Protein AF-A0A953Y2Q9-F1 (afdb_monomer)

Solvent-accessible surface area (backbone atoms only — not comparable to full-atom values): 9812 Å² total; per-residue (Å²): 135,84,81,76,79,87,70,70,91,72,54,97,61,77,69,71,62,72,76,77,57,84,75,50,72,68,55,50,51,50,52,50,50,48,55,50,33,50,52,34,36,30,75,75,63,70,47,52,65,64,61,53,48,48,23,53,51,53,38,70,67,39,77,90,59,50,74,68,52,33,49,25,51,24,50,55,41,44,53,41,51,52,38,38,74,72,71,39,79,58,31,55,52,42,64,74,66,10,34,51,49,40,24,54,57,34,42,67,29,44,99,58,62,64,68,55,19,48,53,49,29,48,48,33,35,48,46,65,69,79,34,51,86,71,32,69,59,44,36,38,62,83,80,74,75,62,101,76,63,77,85,40,49,27,34,52,56,92,44,31,38,29,72,45,82,79,73,73,81,127

Structure (mmCIF, N/CA/C/O backbone):
data_AF-A0A953Y2Q9-F1
#
_entry.id   AF-A0A953Y2Q9-F1
#
loop_
_atom_site.group_PDB
_atom_site.id
_atom_site.type_symbol
_atom_site.label_atom_id
_atom_site.label_alt_id
_atom_site.label_comp_id
_atom_site.label_asym_id
_atom_site.label_entity_id
_atom_site.label_seq_id
_atom_site.pdbx_PDB_ins_code
_atom_site.Cartn_x
_atom_site.Cartn_y
_atom_site.Cartn_z
_atom_site.occupancy
_atom_site.B_iso_or_equiv
_atom_site.auth_seq_id
_atom_site.auth_comp_id
_atom_site.auth_asym_id
_atom_site.auth_atom_id
_atom_site.pdbx_PDB_model_num
ATOM 1 N N . MET A 1 1 ? 18.535 12.011 -37.857 1.00 39.09 1 MET A N 1
ATOM 2 C CA . MET A 1 1 ? 18.695 10.796 -37.028 1.00 39.09 1 MET A CA 1
ATOM 3 C C . MET A 1 1 ? 17.871 10.982 -35.761 1.00 39.09 1 MET A C 1
ATOM 5 O O . MET A 1 1 ? 18.330 11.637 -34.834 1.00 39.09 1 MET A O 1
ATOM 9 N N . SER A 1 2 ? 16.621 10.510 -35.765 1.00 39.72 2 SER A N 1
ATOM 10 C CA . SER A 1 2 ? 15.724 10.602 -34.607 1.00 39.72 2 SER A CA 1
ATOM 11 C C . SER A 1 2 ? 16.176 9.626 -33.529 1.00 39.72 2 SER A C 1
ATOM 13 O O . SER A 1 2 ? 16.195 8.417 -33.763 1.00 39.72 2 SER A O 1
ATOM 15 N N . ARG A 1 3 ? 16.544 10.143 -32.353 1.00 43.53 3 ARG A N 1
ATOM 16 C CA . ARG A 1 3 ? 16.746 9.323 -31.155 1.00 43.53 3 ARG A CA 1
ATOM 17 C C . ARG A 1 3 ? 15.375 8.774 -30.758 1.00 43.53 3 ARG A C 1
ATOM 19 O O . ARG A 1 3 ? 14.518 9.536 -30.324 1.00 43.53 3 ARG A O 1
ATOM 26 N N . ARG A 1 4 ? 15.139 7.478 -30.978 1.00 42.59 4 ARG A N 1
ATOM 27 C CA . ARG A 1 4 ? 13.984 6.794 -30.384 1.00 42.59 4 ARG A CA 1
ATOM 28 C C . ARG A 1 4 ? 14.190 6.828 -28.871 1.00 42.59 4 ARG A C 1
ATOM 30 O O . ARG A 1 4 ? 15.226 6.370 -28.398 1.00 42.59 4 ARG A O 1
ATOM 37 N N . SER A 1 5 ? 13.252 7.441 -28.154 1.00 45.34 5 SER A N 1
ATOM 38 C CA . SER A 1 5 ? 13.228 7.434 -26.693 1.00 45.34 5 SER A CA 1
ATOM 39 C C . SER A 1 5 ? 13.155 5.981 -26.219 1.00 45.34 5 SER A C 1
ATOM 41 O O . SER A 1 5 ? 12.244 5.259 -26.612 1.00 45.34 5 SER A O 1
ATOM 43 N N . THR A 1 6 ? 14.138 5.542 -25.437 1.00 50.50 6 THR A N 1
ATOM 44 C CA . THR A 1 6 ? 14.203 4.214 -24.802 1.00 50.50 6 THR A CA 1
ATOM 45 C C . THR A 1 6 ? 13.525 4.197 -23.432 1.00 50.50 6 THR A C 1
ATOM 47 O O . THR A 1 6 ? 13.751 3.280 -22.649 1.00 50.50 6 THR A O 1
ATOM 50 N N . GLU A 1 7 ? 12.737 5.221 -23.096 1.00 48.44 7 GLU A N 1
ATOM 51 C CA . GLU A 1 7 ? 12.058 5.260 -21.804 1.00 48.44 7 GLU A CA 1
ATOM 52 C C . GLU A 1 7 ? 10.813 4.356 -21.808 1.00 48.44 7 GLU A C 1
ATOM 54 O O . GLU A 1 7 ? 10.033 4.392 -22.765 1.00 48.44 7 GLU A O 1
ATOM 59 N N . PRO A 1 8 ? 10.609 3.553 -20.751 1.00 47.16 8 PRO A N 1
ATOM 60 C CA . PRO A 1 8 ? 9.423 2.725 -20.622 1.00 47.16 8 PRO A CA 1
ATOM 61 C C . PRO A 1 8 ? 8.137 3.564 -20.582 1.00 47.16 8 PRO A C 1
ATOM 63 O O . PRO A 1 8 ? 8.050 4.565 -19.870 1.00 47.16 8 PRO A O 1
ATOM 66 N N . ALA A 1 9 ? 7.114 3.117 -21.317 1.00 50.16 9 ALA A N 1
ATOM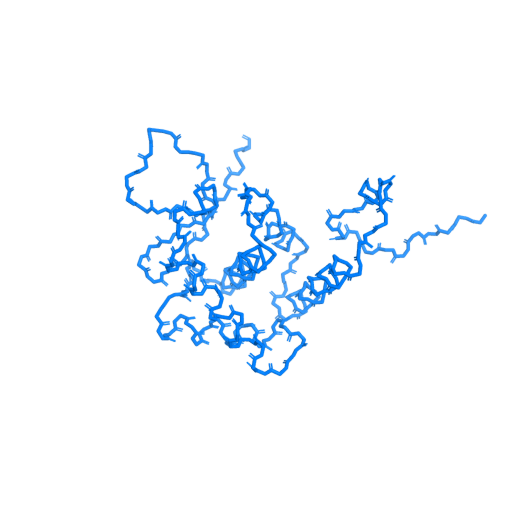 67 C CA . ALA A 1 9 ? 5.818 3.792 -21.466 1.00 50.16 9 ALA A CA 1
ATOM 68 C C . ALA A 1 9 ? 4.994 3.898 -20.164 1.00 50.16 9 ALA A C 1
ATOM 70 O O . ALA A 1 9 ? 3.975 4.579 -20.140 1.00 50.16 9 ALA A O 1
ATOM 71 N N . TRP A 1 10 ? 5.437 3.242 -19.091 1.00 54.88 10 TRP A N 1
ATOM 72 C CA . TRP A 1 10 ? 4.746 3.142 -17.805 1.00 54.88 10 TRP A CA 1
ATOM 73 C C . TRP A 1 10 ? 5.203 4.163 -16.757 1.00 54.88 10 TRP A C 1
ATOM 75 O O . TRP A 1 10 ? 4.771 4.105 -15.608 1.00 54.88 10 TRP A O 1
ATOM 85 N N . ARG A 1 11 ? 6.063 5.124 -17.119 1.00 51.78 11 ARG A N 1
ATOM 86 C CA . ARG A 1 11 ? 6.439 6.190 -16.183 1.00 51.78 11 ARG A CA 1
ATOM 87 C C . ARG A 1 11 ? 5.212 7.031 -15.807 1.00 51.78 11 ARG A C 1
ATOM 89 O O . ARG A 1 11 ? 4.569 7.556 -16.718 1.00 51.78 11 ARG A O 1
ATOM 96 N N . PRO A 1 12 ? 4.941 7.285 -14.510 1.00 50.91 12 PRO A N 1
ATOM 97 C CA . PRO A 1 12 ? 3.727 7.988 -14.082 1.00 50.91 12 PRO A CA 1
ATOM 98 C C . PRO A 1 12 ? 3.681 9.467 -14.514 1.00 50.91 12 PRO A C 1
ATOM 100 O O . PRO A 1 12 ? 2.692 10.153 -14.280 1.00 50.91 12 PRO A O 1
ATOM 103 N N . TRP A 1 13 ? 4.744 9.977 -15.150 1.00 56.41 13 TRP A N 1
ATOM 104 C CA . TRP A 1 13 ? 4.889 11.372 -15.568 1.00 56.41 13 TRP A CA 1
ATOM 105 C C . TRP A 1 13 ? 5.725 11.502 -16.851 1.00 56.41 13 TRP A C 1
ATOM 107 O O . TRP A 1 13 ? 6.770 12.162 -16.879 1.00 56.41 13 TRP A O 1
ATOM 117 N N . GLY A 1 14 ? 5.286 10.863 -17.938 1.00 46.03 14 GLY A N 1
ATOM 118 C CA . GLY A 1 14 ? 5.868 11.071 -19.266 1.00 46.03 14 GLY A CA 1
ATOM 119 C C . GLY A 1 14 ? 5.822 12.552 -19.679 1.00 46.03 14 GLY A C 1
ATOM 120 O O . GLY A 1 14 ? 4.765 13.097 -19.974 1.00 46.03 14 GLY A O 1
ATOM 121 N N . ALA A 1 15 ? 6.985 13.206 -19.693 1.00 43.84 15 ALA A N 1
ATOM 122 C CA . ALA A 1 15 ? 7.280 14.550 -20.210 1.00 43.84 15 ALA A CA 1
ATOM 123 C C . ALA A 1 15 ? 6.722 15.793 -19.472 1.00 43.84 15 ALA A C 1
ATOM 125 O O . ALA A 1 15 ? 7.460 16.770 -19.357 1.00 43.84 15 ALA A O 1
ATOM 126 N N . ALA A 1 16 ? 5.491 15.802 -18.948 1.00 42.62 16 ALA A N 1
ATOM 127 C CA . ALA A 1 16 ? 4.852 17.060 -18.515 1.00 42.62 16 ALA A CA 1
ATOM 128 C C . ALA A 1 16 ? 5.421 17.681 -17.216 1.00 42.62 16 ALA A C 1
ATOM 130 O O . ALA A 1 16 ? 5.509 18.903 -17.113 1.00 42.62 16 ALA A O 1
ATOM 131 N N . ARG A 1 17 ? 5.863 16.874 -16.235 1.00 45.34 17 ARG A N 1
ATOM 132 C CA . ARG A 1 17 ? 6.406 17.394 -14.955 1.00 45.34 17 ARG A CA 1
ATOM 133 C C . ARG A 1 17 ? 7.843 17.896 -15.056 1.00 45.34 17 ARG A C 1
ATOM 135 O O . ARG A 1 17 ? 8.214 18.839 -14.367 1.00 45.34 17 ARG A O 1
ATOM 142 N N . ARG A 1 18 ? 8.652 17.290 -15.934 1.00 48.62 18 ARG A N 1
ATOM 143 C CA . ARG A 1 18 ? 10.075 17.651 -16.097 1.00 48.62 18 ARG A CA 1
ATOM 144 C C . ARG A 1 18 ? 10.272 19.053 -16.681 1.00 48.62 18 ARG A C 1
ATOM 146 O O . ARG A 1 18 ? 11.390 19.552 -16.672 1.00 48.62 18 ARG A O 1
ATOM 153 N N . ALA A 1 19 ? 9.213 19.677 -17.197 1.00 47.28 19 ALA A N 1
ATOM 154 C CA . ALA A 1 19 ? 9.279 20.991 -17.822 1.00 47.28 19 ALA A CA 1
ATOM 155 C C . ALA A 1 19 ? 9.261 22.168 -16.827 1.00 47.28 19 ALA A C 1
ATOM 157 O O . ALA A 1 19 ? 9.459 23.296 -17.268 1.00 47.28 19 ALA A O 1
ATOM 158 N N . VAL A 1 20 ? 9.024 21.940 -15.525 1.00 52.72 20 VAL A N 1
ATOM 159 C CA . VAL A 1 20 ? 8.750 23.047 -14.585 1.00 52.72 20 VAL A CA 1
ATOM 160 C C . VAL A 1 20 ? 9.841 23.252 -13.529 1.00 52.72 20 VAL A C 1
ATOM 162 O O . VAL A 1 20 ? 10.122 24.398 -13.216 1.00 52.72 20 VAL A O 1
ATOM 165 N N . GLU A 1 21 ? 10.528 22.213 -13.044 1.00 53.25 21 GLU A N 1
ATOM 166 C CA . GLU A 1 21 ? 11.647 22.352 -12.093 1.00 53.25 21 GLU A CA 1
ATOM 167 C C . GLU A 1 21 ? 12.456 21.046 -12.014 1.00 53.25 21 GLU A C 1
ATOM 169 O O . GLU A 1 21 ? 11.905 19.956 -12.189 1.00 53.25 21 GLU A O 1
ATOM 174 N N . ALA A 1 22 ? 13.768 21.134 -11.769 1.00 61.59 22 ALA A N 1
ATOM 175 C CA . ALA A 1 22 ? 14.587 19.944 -11.546 1.00 61.59 22 ALA A CA 1
ATOM 176 C C . ALA A 1 22 ? 14.187 19.297 -10.204 1.00 61.59 22 ALA A C 1
ATOM 178 O O . ALA A 1 22 ? 14.172 20.002 -9.192 1.00 61.59 22 ALA A O 1
ATOM 179 N N . PRO A 1 23 ? 13.868 17.988 -10.166 1.00 65.44 23 PRO A N 1
ATOM 180 C CA . PRO A 1 23 ? 13.487 17.326 -8.925 1.00 65.44 23 PRO A CA 1
ATOM 181 C C . PRO A 1 23 ? 14.627 17.412 -7.910 1.00 65.44 23 PRO A C 1
ATOM 183 O O . PRO A 1 23 ? 15.806 17.278 -8.250 1.00 65.44 23 PRO A O 1
ATOM 186 N N . SER A 1 24 ? 14.275 17.630 -6.645 1.00 77.00 24 SER A N 1
ATOM 187 C CA . SER A 1 24 ? 15.248 17.565 -5.556 1.00 77.00 24 SER A CA 1
ATOM 188 C C . SER A 1 24 ? 15.838 16.148 -5.441 1.00 77.00 24 SER A C 1
ATOM 190 O O . SER A 1 24 ? 15.173 15.175 -5.808 1.00 77.00 24 SER A O 1
ATOM 192 N N . PRO A 1 25 ? 17.051 15.979 -4.881 1.00 78.00 25 PRO A N 1
ATOM 193 C CA . PRO A 1 25 ? 17.647 14.654 -4.691 1.00 78.00 25 PRO A CA 1
ATOM 194 C C . PRO A 1 25 ? 16.758 13.680 -3.905 1.00 78.00 25 PRO A C 1
ATOM 196 O O . PRO A 1 25 ? 16.739 12.490 -4.203 1.00 78.00 25 PRO A O 1
ATOM 199 N N . ALA A 1 26 ? 15.990 14.185 -2.933 1.00 74.31 26 ALA A N 1
ATOM 200 C CA . ALA A 1 26 ? 15.051 13.383 -2.153 1.00 74.31 26 ALA A CA 1
ATOM 201 C C . ALA A 1 26 ? 13.880 12.873 -3.008 1.00 74.31 26 ALA A C 1
ATOM 203 O O . ALA A 1 26 ? 13.547 11.695 -2.945 1.00 74.31 26 ALA A O 1
ATOM 204 N N . GLN A 1 27 ? 13.312 13.735 -3.857 1.00 71.12 27 GLN A N 1
ATOM 205 C CA . GLN A 1 27 ? 12.245 13.351 -4.788 1.00 71.12 27 GLN A CA 1
ATOM 206 C C . GLN A 1 27 ? 12.739 12.343 -5.826 1.00 71.12 27 GLN A C 1
ATOM 208 O O . GLN A 1 27 ? 12.046 11.376 -6.109 1.00 71.12 27 GLN A O 1
ATOM 213 N N . ALA A 1 28 ? 13.950 12.530 -6.355 1.00 76.88 28 ALA A N 1
ATOM 214 C CA . ALA A 1 28 ? 14.541 11.583 -7.296 1.00 76.88 28 ALA A CA 1
ATOM 215 C C . ALA A 1 28 ? 14.790 10.205 -6.652 1.00 76.88 28 ALA A C 1
ATOM 217 O O . ALA A 1 28 ? 14.559 9.179 -7.286 1.00 76.88 28 ALA A O 1
ATOM 218 N N . ALA A 1 29 ? 15.239 10.170 -5.392 1.00 78.56 29 ALA A N 1
ATOM 219 C CA . ALA A 1 29 ? 15.419 8.922 -4.651 1.00 78.56 29 ALA A CA 1
ATOM 220 C C . ALA A 1 29 ? 14.083 8.213 -4.377 1.00 78.56 29 ALA A C 1
ATOM 222 O O . ALA A 1 29 ? 14.003 6.992 -4.465 1.00 78.56 29 ALA A O 1
ATOM 223 N N . GLU A 1 30 ? 13.036 8.975 -4.073 1.00 76.19 30 GLU A N 1
ATOM 224 C CA . GLU A 1 30 ? 11.690 8.457 -3.843 1.00 76.19 30 GLU A CA 1
ATOM 225 C C . GLU A 1 30 ? 11.050 7.930 -5.139 1.00 76.19 30 GLU A C 1
ATOM 227 O O . GLU A 1 30 ? 10.519 6.822 -5.155 1.00 76.19 30 GLU A O 1
ATOM 232 N N . GLU A 1 31 ? 11.197 8.641 -6.260 1.00 75.62 31 GLU A N 1
ATOM 233 C CA . GLU A 1 31 ? 10.802 8.142 -7.585 1.00 75.62 31 GLU A CA 1
ATOM 234 C C . GLU A 1 31 ? 11.544 6.848 -7.951 1.00 75.62 31 GLU A C 1
ATOM 236 O O . GLU A 1 31 ? 10.915 5.895 -8.405 1.00 75.62 31 GLU A O 1
ATOM 241 N N . ALA A 1 32 ? 12.856 6.775 -7.700 1.00 80.31 32 ALA A N 1
ATOM 242 C CA . ALA A 1 32 ? 13.645 5.567 -7.940 1.00 80.31 32 ALA A CA 1
ATOM 243 C C . ALA A 1 32 ? 13.220 4.395 -7.040 1.00 80.31 32 ALA A C 1
ATOM 245 O O . ALA A 1 32 ? 13.181 3.252 -7.497 1.00 80.31 32 ALA A O 1
ATOM 246 N N . PHE A 1 33 ? 12.876 4.670 -5.776 1.00 82.31 33 PHE A N 1
ATOM 247 C CA . PHE A 1 33 ? 12.307 3.675 -4.868 1.00 82.31 33 PHE A CA 1
ATOM 248 C C . PHE A 1 33 ? 11.013 3.105 -5.444 1.00 82.31 33 PHE A C 1
ATOM 250 O O . PHE A 1 33 ? 10.888 1.887 -5.559 1.00 82.31 33 PHE A O 1
ATOM 257 N N . PHE A 1 34 ? 10.082 3.970 -5.858 1.00 77.56 34 PHE A N 1
ATOM 258 C CA . PHE A 1 34 ? 8.840 3.515 -6.465 1.00 77.56 34 PHE A CA 1
ATOM 259 C C . PHE A 1 34 ? 9.124 2.705 -7.732 1.00 77.56 34 PHE A C 1
ATOM 261 O O . PHE A 1 34 ? 8.706 1.557 -7.782 1.00 77.56 34 PHE A O 1
ATOM 268 N N . GLU A 1 35 ? 9.911 3.208 -8.691 1.00 78.62 35 GLU A N 1
ATOM 269 C CA . GLU A 1 35 ? 10.260 2.466 -9.918 1.00 78.62 35 GLU A CA 1
ATOM 270 C C . GLU A 1 35 ? 10.809 1.051 -9.632 1.00 78.62 35 GLU A C 1
ATOM 272 O O . GLU A 1 35 ? 10.424 0.099 -10.315 1.00 78.62 35 GLU A O 1
ATOM 277 N N . ALA A 1 36 ? 11.651 0.883 -8.608 1.00 83.31 36 ALA A N 1
ATOM 278 C CA . ALA A 1 36 ? 12.188 -0.426 -8.232 1.00 83.31 36 ALA A CA 1
ATOM 279 C C . ALA A 1 36 ? 11.113 -1.378 -7.682 1.00 83.31 36 ALA A C 1
ATOM 281 O O . ALA A 1 36 ? 11.072 -2.549 -8.063 1.00 83.31 36 ALA A O 1
ATOM 282 N N . VAL A 1 37 ? 10.217 -0.873 -6.829 1.00 83.81 37 VAL A N 1
ATOM 283 C CA . VAL A 1 37 ? 9.082 -1.648 -6.301 1.00 83.81 37 VAL A CA 1
ATOM 284 C C . VAL A 1 37 ? 8.132 -2.066 -7.425 1.00 83.81 37 VAL A C 1
ATOM 286 O O . VAL A 1 37 ? 7.619 -3.183 -7.420 1.00 83.81 37 VAL A O 1
ATOM 289 N N . LEU A 1 38 ? 7.933 -1.199 -8.421 1.00 77.69 38 LEU A N 1
ATOM 290 C CA . LEU A 1 38 ? 7.092 -1.487 -9.585 1.00 77.69 38 LEU A CA 1
ATOM 291 C C . LEU A 1 38 ? 7.659 -2.609 -10.449 1.00 77.69 38 LEU A C 1
ATOM 293 O O . LEU A 1 38 ? 6.919 -3.508 -10.845 1.00 77.69 38 LEU A O 1
ATOM 297 N N . ALA A 1 39 ? 8.966 -2.580 -10.708 1.00 81.94 39 ALA A N 1
ATOM 298 C CA . ALA A 1 39 ? 9.634 -3.648 -11.439 1.00 81.94 39 ALA A CA 1
ATOM 299 C C . ALA A 1 39 ? 9.495 -4.992 -10.705 1.00 81.94 39 ALA A C 1
ATOM 301 O O . ALA A 1 39 ? 9.092 -5.982 -11.312 1.00 81.94 39 ALA A O 1
ATOM 302 N N . ALA A 1 40 ? 9.730 -5.009 -9.387 1.00 86.44 40 ALA A N 1
ATOM 303 C CA . ALA A 1 40 ? 9.584 -6.215 -8.575 1.00 86.44 40 ALA A CA 1
ATOM 304 C C . ALA A 1 40 ? 8.142 -6.749 -8.570 1.00 86.44 40 ALA A C 1
ATOM 306 O O . ALA A 1 40 ? 7.935 -7.955 -8.696 1.00 86.44 40 ALA A O 1
ATOM 307 N N . ALA A 1 41 ? 7.143 -5.866 -8.470 1.00 85.75 41 ALA A N 1
ATOM 308 C CA . ALA A 1 41 ? 5.733 -6.245 -8.507 1.00 85.75 41 ALA A CA 1
ATOM 309 C C . ALA A 1 41 ? 5.339 -6.911 -9.834 1.00 85.75 41 ALA A C 1
ATOM 311 O O . ALA A 1 41 ? 4.687 -7.957 -9.823 1.00 85.75 41 ALA A O 1
ATOM 312 N N . GLY A 1 42 ? 5.769 -6.340 -10.964 1.00 83.25 42 GLY A N 1
ATOM 313 C CA . GLY A 1 42 ? 5.516 -6.913 -12.286 1.00 83.25 42 GLY A CA 1
ATOM 314 C C . GLY A 1 42 ? 6.214 -8.257 -12.492 1.00 83.25 42 GLY A C 1
ATOM 315 O O . GLY A 1 42 ? 5.604 -9.198 -12.985 1.00 83.25 42 GLY A O 1
ATOM 316 N N . GLU A 1 43 ? 7.470 -8.388 -12.060 1.00 86.38 43 GLU A N 1
ATOM 317 C CA . GLU A 1 43 ? 8.235 -9.633 -12.214 1.00 86.38 43 GLU A CA 1
ATOM 318 C C . GLU A 1 43 ? 7.731 -10.777 -11.320 1.00 86.38 43 GLU A C 1
ATOM 320 O O . GLU A 1 43 ? 7.730 -11.933 -11.742 1.00 86.38 43 GLU A O 1
ATOM 325 N N . ARG A 1 44 ? 7.334 -10.477 -10.076 1.00 88.19 44 ARG A N 1
ATOM 326 C CA . ARG A 1 44 ? 6.957 -11.487 -9.069 1.00 88.19 44 ARG A CA 1
ATOM 327 C C . ARG A 1 44 ? 5.497 -11.910 -9.170 1.00 88.19 44 ARG A C 1
ATOM 329 O O . ARG A 1 44 ? 5.189 -13.077 -8.942 1.00 88.19 44 ARG A O 1
ATOM 336 N N . TYR A 1 45 ? 4.614 -10.959 -9.465 1.00 88.50 45 TYR A N 1
ATOM 337 C CA . TYR A 1 45 ? 3.167 -11.127 -9.319 1.00 88.50 45 TYR A CA 1
ATOM 338 C C . TYR A 1 45 ? 2.386 -10.871 -10.609 1.00 88.50 45 TYR A C 1
ATOM 340 O O . TYR A 1 45 ? 1.159 -10.854 -10.565 1.00 88.50 45 TYR A O 1
ATOM 348 N N . ASP A 1 46 ? 3.076 -10.667 -11.737 1.00 87.62 46 ASP A N 1
ATOM 349 C CA . ASP A 1 46 ? 2.469 -10.357 -13.041 1.00 87.62 46 ASP A CA 1
ATOM 350 C C . ASP A 1 46 ? 1.541 -9.127 -12.988 1.00 87.62 46 ASP A C 1
ATOM 352 O O . ASP A 1 46 ? 0.556 -9.011 -13.717 1.00 87.62 46 ASP A O 1
ATOM 356 N N . LEU A 1 47 ? 1.842 -8.183 -12.085 1.00 85.12 47 LEU A N 1
ATOM 357 C CA . LEU A 1 47 ? 1.101 -6.931 -12.007 1.00 85.12 47 LEU A CA 1
ATOM 358 C C . LEU A 1 47 ? 1.495 -6.024 -13.171 1.00 85.12 47 LEU A C 1
ATOM 360 O O . LEU A 1 47 ? 2.631 -5.554 -13.270 1.00 85.12 47 LEU A O 1
ATOM 364 N N . GLY A 1 48 ? 0.522 -5.746 -14.036 1.00 79.06 48 GLY A N 1
ATOM 365 C CA . GLY A 1 48 ? 0.699 -4.825 -15.146 1.00 79.06 48 GLY A CA 1
ATOM 366 C C . GLY A 1 48 ? 0.858 -3.360 -14.698 1.00 79.06 48 GLY A C 1
ATOM 367 O O . GLY A 1 48 ? 0.497 -2.987 -13.573 1.00 79.06 48 GLY A O 1
ATOM 368 N N . PRO A 1 49 ? 1.379 -2.491 -15.584 1.00 75.38 49 PRO A N 1
ATOM 369 C CA . PRO A 1 49 ? 1.580 -1.064 -15.318 1.00 75.38 49 PRO A CA 1
ATOM 370 C C . PRO A 1 49 ? 0.351 -0.299 -14.810 1.00 75.38 49 PRO A C 1
ATOM 372 O O . PRO A 1 49 ? 0.487 0.726 -14.146 1.00 75.38 49 PRO A O 1
ATOM 375 N N . GLU A 1 50 ? -0.852 -0.762 -15.129 1.00 80.31 50 GLU A N 1
ATOM 376 C CA . GLU A 1 50 ? -2.117 -0.162 -14.715 1.00 80.31 50 GLU A CA 1
ATOM 377 C C . GLU A 1 50 ? -2.389 -0.299 -13.211 1.00 80.31 50 GLU A C 1
ATOM 379 O O . GLU A 1 50 ? -2.828 0.664 -12.585 1.00 80.31 50 GLU A O 1
ATOM 384 N N . HIS A 1 51 ? -2.062 -1.444 -12.606 1.00 82.88 51 HIS A N 1
ATOM 385 C CA . HIS A 1 51 ? -2.212 -1.688 -11.164 1.00 82.88 51 HIS A CA 1
ATOM 386 C C . HIS A 1 51 ? -1.298 -0.762 -10.360 1.00 82.88 51 HIS A C 1
ATOM 388 O O . HIS A 1 51 ? -1.662 -0.126 -9.373 1.00 82.88 51 HIS A O 1
ATOM 394 N N . VAL A 1 52 ? -0.091 -0.642 -10.876 1.00 76.44 52 VAL A N 1
ATOM 395 C CA . VAL A 1 52 ? 0.966 0.238 -10.419 1.00 76.44 52 VAL A CA 1
ATOM 396 C C . VAL A 1 52 ? 0.562 1.714 -10.506 1.00 76.44 52 VAL A C 1
ATOM 398 O O . VAL A 1 52 ? 0.682 2.456 -9.527 1.00 76.44 52 VAL A O 1
ATOM 401 N N . ALA A 1 53 ? 0.052 2.137 -11.665 1.00 76.75 53 ALA A N 1
ATOM 402 C CA . ALA A 1 53 ? -0.429 3.496 -11.873 1.00 76.75 53 ALA A CA 1
ATOM 403 C C . ALA A 1 53 ? -1.607 3.810 -10.947 1.00 76.75 53 ALA A C 1
ATOM 405 O O . ALA A 1 53 ? -1.648 4.895 -10.374 1.00 76.75 53 ALA A O 1
ATOM 406 N N . LEU A 1 54 ? -2.514 2.852 -10.736 1.00 83.56 54 LEU A N 1
ATOM 407 C CA . LEU A 1 54 ? -3.618 2.983 -9.793 1.00 83.56 54 LEU A CA 1
ATOM 408 C C . LEU A 1 54 ? -3.108 3.217 -8.365 1.00 83.56 54 LEU A C 1
ATOM 410 O O . LEU A 1 54 ? -3.503 4.205 -7.746 1.00 83.56 54 LEU A O 1
ATOM 414 N N . ALA A 1 55 ? -2.201 2.371 -7.862 1.00 86.31 55 ALA A N 1
ATOM 415 C CA . ALA A 1 55 ? -1.635 2.519 -6.519 1.00 86.31 55 ALA A CA 1
ATOM 416 C C . ALA A 1 55 ? -0.982 3.892 -6.313 1.00 86.31 55 ALA A C 1
ATOM 418 O O . ALA A 1 55 ? -1.186 4.538 -5.284 1.00 86.31 55 ALA A O 1
ATOM 419 N N . TRP A 1 56 ? -0.258 4.379 -7.323 1.00 82.75 56 TRP A N 1
ATOM 420 C CA . TRP A 1 56 ? 0.294 5.729 -7.321 1.00 82.75 56 TRP A CA 1
ATOM 421 C C . TRP A 1 56 ? -0.799 6.804 -7.312 1.00 82.75 56 TRP A C 1
ATOM 423 O O . TRP A 1 56 ? -0.783 7.699 -6.467 1.00 82.75 56 TRP A O 1
ATOM 433 N N . THR A 1 57 ? -1.768 6.719 -8.222 1.00 82.75 57 THR A N 1
ATOM 434 C CA . THR A 1 57 ? -2.859 7.688 -8.351 1.00 82.75 57 THR A CA 1
ATOM 435 C C . THR A 1 57 ? -3.641 7.837 -7.049 1.00 82.75 57 THR A C 1
ATOM 437 O O . THR A 1 57 ? -3.936 8.970 -6.666 1.00 82.75 57 THR A O 1
ATOM 440 N N . LEU A 1 58 ? -3.889 6.749 -6.313 1.00 83.81 58 LEU A N 1
ATOM 441 C CA . LEU A 1 58 ? -4.578 6.823 -5.022 1.00 83.81 58 LEU A CA 1
ATOM 442 C C . LEU A 1 58 ? -3.831 7.689 -4.001 1.00 83.81 58 LEU A C 1
ATOM 444 O O . LEU A 1 58 ? -4.467 8.433 -3.257 1.00 83.81 58 LEU A O 1
ATOM 448 N N . THR A 1 59 ? -2.496 7.687 -4.000 1.00 83.69 59 THR A N 1
ATOM 449 C CA . THR A 1 59 ? -1.735 8.586 -3.112 1.00 83.69 59 THR A CA 1
ATOM 450 C C . THR A 1 59 ? -1.947 10.060 -3.435 1.00 83.69 59 THR A C 1
ATOM 452 O O . THR A 1 59 ? -1.949 10.898 -2.538 1.00 83.69 59 THR A O 1
ATOM 455 N N . THR A 1 60 ? -2.180 10.383 -4.710 1.00 82.19 60 THR A N 1
ATOM 456 C CA . THR A 1 60 ? -2.393 11.764 -5.162 1.00 82.19 60 THR A CA 1
ATOM 457 C C . THR A 1 60 ? -3.793 12.282 -4.849 1.00 82.19 60 THR A C 1
ATOM 459 O O . THR A 1 60 ? -3.997 13.492 -4.778 1.00 82.19 60 THR A O 1
ATOM 462 N N . TRP A 1 61 ? -4.757 11.380 -4.643 1.00 81.12 61 TRP A N 1
ATOM 463 C CA . TRP A 1 61 ? -6.135 11.738 -4.303 1.00 81.12 61 TRP A CA 1
ATOM 464 C C . TRP A 1 61 ? -6.276 12.248 -2.872 1.00 81.12 61 TRP A C 1
ATOM 466 O O . TRP A 1 61 ? -7.235 12.956 -2.571 1.00 81.12 61 TRP A O 1
ATOM 476 N N . GLN A 1 62 ? -5.327 11.916 -1.995 1.00 82.81 62 GLN A N 1
ATOM 477 C CA . GLN A 1 62 ? -5.361 12.329 -0.603 1.00 82.81 62 GLN A CA 1
ATOM 478 C C . GLN A 1 62 ? -4.417 13.519 -0.362 1.00 82.81 62 GLN A C 1
ATOM 480 O O . GLN A 1 62 ? -3.207 13.338 -0.210 1.00 82.81 62 GLN A O 1
ATOM 485 N N . PRO A 1 63 ? -4.935 14.758 -0.292 1.00 79.62 63 PRO A N 1
ATOM 486 C CA . PRO A 1 63 ? -4.102 15.913 0.006 1.00 79.62 63 PRO A CA 1
ATOM 487 C C . PRO A 1 63 ? -3.586 15.866 1.450 1.00 79.62 63 PRO A C 1
ATOM 489 O O . PRO A 1 63 ? -4.261 15.375 2.358 1.00 79.62 63 PRO A O 1
ATOM 492 N N . GLY A 1 64 ? -2.401 16.443 1.665 1.00 83.06 64 GLY A N 1
ATOM 493 C CA . GLY A 1 64 ? -1.826 16.630 3.000 1.00 83.06 64 GLY A CA 1
ATOM 494 C C . GLY A 1 64 ? -1.145 15.397 3.599 1.00 83.06 64 GLY A C 1
ATOM 495 O O . GLY A 1 64 ? -0.858 15.405 4.798 1.00 83.06 64 GLY A O 1
ATOM 496 N N . LEU A 1 65 ? -0.880 14.362 2.794 1.00 85.56 65 LEU A N 1
ATOM 497 C CA . LEU A 1 65 ? -0.024 13.254 3.209 1.00 85.56 65 LEU A CA 1
ATOM 498 C C . LEU A 1 65 ? 1.436 13.695 3.286 1.00 85.56 65 LEU A C 1
ATOM 500 O O . LEU A 1 65 ? 1.950 14.387 2.404 1.00 85.56 65 LEU A O 1
ATOM 504 N N . THR A 1 66 ? 2.117 13.258 4.338 1.00 88.94 66 THR A N 1
ATOM 505 C CA . THR A 1 66 ? 3.580 13.272 4.370 1.00 88.94 66 THR A CA 1
ATOM 506 C C . THR A 1 66 ? 4.136 12.241 3.383 1.00 88.94 66 THR A C 1
ATOM 508 O O . THR A 1 66 ? 3.433 11.317 2.978 1.00 88.94 66 THR A O 1
ATOM 511 N N . ALA A 1 67 ? 5.418 12.349 3.024 1.00 86.44 67 ALA A N 1
ATOM 512 C CA . ALA A 1 67 ? 6.074 11.365 2.155 1.00 86.44 67 ALA A CA 1
ATOM 513 C C . ALA A 1 67 ? 5.964 9.929 2.710 1.00 86.44 67 ALA A C 1
ATOM 515 O O . ALA A 1 67 ? 5.653 8.993 1.979 1.00 86.44 67 ALA A O 1
ATOM 516 N N . ALA A 1 68 ? 6.124 9.759 4.029 1.00 89.19 68 ALA A N 1
ATOM 517 C CA . ALA A 1 68 ? 5.971 8.461 4.686 1.00 89.19 68 ALA A CA 1
ATOM 518 C C . ALA A 1 68 ? 4.531 7.926 4.599 1.00 89.19 68 ALA A C 1
ATOM 520 O O . ALA A 1 68 ? 4.330 6.745 4.332 1.00 89.19 68 ALA A O 1
ATOM 521 N N . GLU A 1 69 ? 3.528 8.790 4.778 1.00 90.00 69 GLU A N 1
ATOM 522 C CA . GLU A 1 69 ? 2.115 8.408 4.668 1.00 90.00 69 GLU A CA 1
ATOM 523 C C . GLU A 1 69 ? 1.734 8.057 3.223 1.00 90.00 69 GLU A C 1
ATOM 525 O O . GLU A 1 69 ? 1.055 7.059 2.994 1.00 90.00 69 GLU A O 1
ATOM 530 N N . ALA A 1 70 ? 2.207 8.832 2.242 1.00 88.88 70 ALA A N 1
ATOM 531 C CA . ALA A 1 70 ? 2.006 8.545 0.825 1.00 88.88 70 ALA A CA 1
ATOM 532 C C . ALA A 1 70 ? 2.654 7.211 0.431 1.00 88.88 70 ALA A C 1
ATOM 534 O O . ALA A 1 70 ? 2.020 6.391 -0.231 1.00 88.88 70 ALA A O 1
ATOM 535 N N . ARG A 1 71 ? 3.879 6.950 0.902 1.00 91.00 71 ARG A N 1
ATOM 536 C CA . ARG A 1 71 ? 4.564 5.672 0.688 1.00 91.00 71 ARG A CA 1
ATOM 537 C C . ARG A 1 71 ? 3.818 4.504 1.330 1.00 91.00 71 ARG A C 1
ATOM 539 O O . ARG A 1 71 ? 3.609 3.494 0.666 1.00 91.00 71 ARG A O 1
ATOM 546 N N . ALA A 1 72 ? 3.371 4.641 2.576 1.00 93.00 72 ALA A N 1
ATOM 547 C CA . ALA A 1 72 ? 2.589 3.606 3.246 1.00 93.00 72 ALA A CA 1
ATOM 548 C C . ALA A 1 72 ? 1.262 3.331 2.512 1.00 93.00 72 ALA A C 1
ATOM 550 O O . ALA A 1 72 ? 0.913 2.171 2.295 1.00 93.00 72 ALA A O 1
ATOM 551 N N . LEU A 1 73 ? 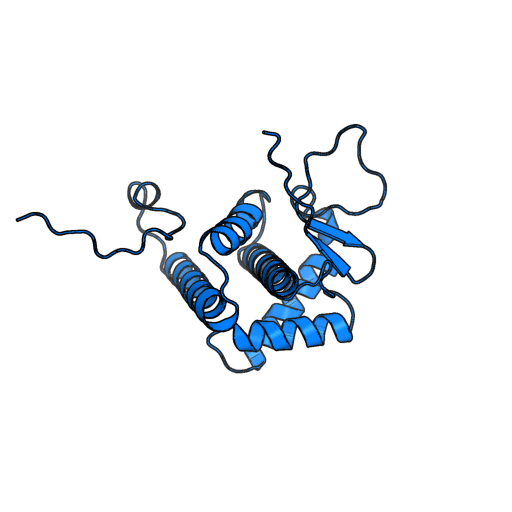0.557 4.376 2.058 1.00 91.75 73 LEU A N 1
ATOM 552 C CA . LEU A 1 73 ? -0.673 4.234 1.274 1.00 91.75 73 LEU A CA 1
ATOM 553 C C . LEU A 1 73 ? -0.423 3.541 -0.073 1.00 91.75 73 LEU A C 1
ATOM 555 O O . LEU A 1 73 ? -1.181 2.654 -0.468 1.00 91.75 73 LEU A O 1
ATOM 559 N N . PHE A 1 74 ? 0.651 3.917 -0.764 1.00 91.81 74 PHE A N 1
ATOM 560 C CA . PHE A 1 74 ? 1.070 3.262 -1.997 1.00 91.81 74 PHE A CA 1
ATOM 561 C C . PHE A 1 74 ? 1.326 1.769 -1.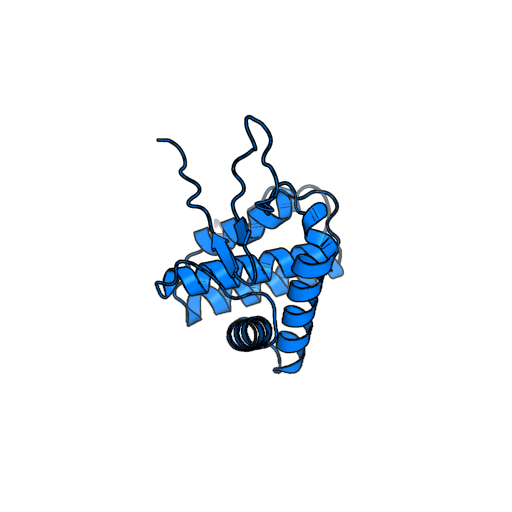770 1.00 91.81 74 PHE A C 1
ATOM 563 O O . PHE A 1 74 ? 0.752 0.931 -2.463 1.00 91.81 74 PHE A O 1
ATOM 570 N N . LEU A 1 75 ? 2.154 1.434 -0.776 1.00 94.44 75 LEU A N 1
ATOM 571 C CA . LEU A 1 75 ? 2.563 0.060 -0.504 1.00 94.44 75 LEU A CA 1
ATOM 572 C C . LEU A 1 75 ? 1.382 -0.813 -0.085 1.00 94.44 75 LEU A C 1
ATOM 574 O O . LEU A 1 75 ? 1.245 -1.920 -0.596 1.00 94.44 75 LEU A O 1
ATOM 578 N N . VAL A 1 76 ? 0.494 -0.325 0.786 1.00 94.94 76 VAL A N 1
ATOM 579 C CA . VAL A 1 76 ? -0.679 -1.114 1.190 1.00 94.94 76 VAL A CA 1
ATOM 580 C C . VAL A 1 76 ? -1.666 -1.307 0.040 1.00 94.94 76 VAL A C 1
ATOM 582 O O . VAL A 1 76 ? -2.256 -2.378 -0.083 1.00 94.94 76 VAL A O 1
ATOM 585 N N . THR A 1 77 ? -1.804 -0.310 -0.841 1.00 92.62 77 THR A N 1
ATOM 586 C CA . THR A 1 77 ? -2.606 -0.460 -2.059 1.00 92.62 77 THR A CA 1
ATOM 587 C C . THR A 1 77 ? -1.993 -1.524 -2.959 1.00 92.62 77 THR A C 1
ATOM 589 O O . THR A 1 77 ? -2.695 -2.424 -3.403 1.00 92.62 77 THR A O 1
ATOM 592 N N . LEU A 1 78 ? -0.679 -1.471 -3.182 1.00 92.50 78 LEU A N 1
ATOM 593 C CA . LEU A 1 78 ? 0.017 -2.435 -4.025 1.00 92.50 78 LEU A CA 1
ATOM 594 C C . LEU A 1 78 ? -0.085 -3.862 -3.468 1.00 92.50 78 LEU A C 1
ATOM 596 O O . LEU A 1 78 ? -0.403 -4.772 -4.225 1.00 92.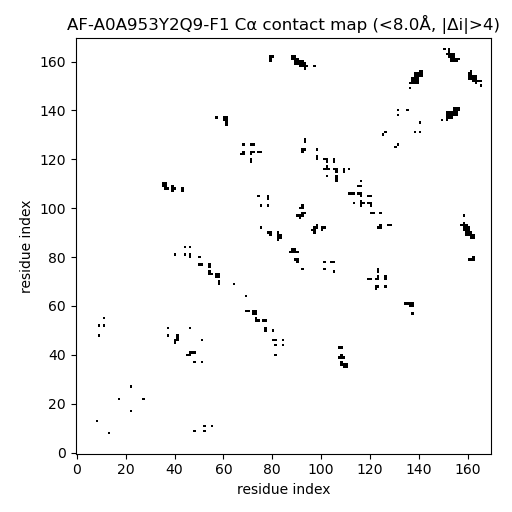50 78 LEU A O 1
ATOM 600 N N . VAL A 1 79 ? 0.097 -4.055 -2.156 1.00 94.88 79 VAL A N 1
ATOM 601 C CA . VAL A 1 79 ? -0.122 -5.361 -1.508 1.00 94.88 79 VAL A CA 1
ATOM 602 C C . VAL A 1 79 ? -1.563 -5.834 -1.711 1.00 94.88 79 VAL A C 1
ATOM 604 O O . VAL A 1 79 ? -1.786 -7.004 -2.005 1.00 94.88 79 VAL A O 1
ATOM 607 N N . SER A 1 80 ? -2.545 -4.933 -1.633 1.00 93.94 80 SER A N 1
ATOM 608 C CA . SER A 1 80 ? -3.934 -5.302 -1.904 1.00 93.94 80 SER A CA 1
ATOM 609 C C . SER A 1 80 ? -4.177 -5.741 -3.347 1.00 93.94 80 SER A C 1
ATOM 611 O O . SER A 1 80 ? -4.978 -6.647 -3.568 1.00 93.94 80 SER A O 1
ATOM 613 N N . LEU A 1 81 ? -3.490 -5.138 -4.318 1.00 91.56 81 LEU A N 1
ATOM 614 C CA . LEU A 1 81 ? -3.567 -5.542 -5.724 1.00 91.56 81 LEU A CA 1
ATOM 615 C C . LEU A 1 81 ? -2.856 -6.882 -5.964 1.00 91.56 81 LEU A C 1
ATOM 617 O O . LEU A 1 81 ? -3.358 -7.707 -6.724 1.00 91.56 81 LEU A O 1
ATOM 621 N N . VAL A 1 82 ? -1.737 -7.137 -5.275 1.00 93.00 82 VAL A N 1
ATOM 622 C CA . VAL A 1 82 ? -1.066 -8.448 -5.271 1.00 93.00 82 VAL A CA 1
ATOM 623 C C . VAL A 1 82 ? -2.012 -9.535 -4.755 1.00 93.00 82 VAL A C 1
ATOM 625 O O . VAL A 1 82 ? -2.198 -10.553 -5.418 1.00 93.00 82 VAL A O 1
ATOM 628 N N . ASP A 1 83 ? -2.660 -9.309 -3.611 1.00 93.75 83 ASP A N 1
ATOM 629 C CA . ASP A 1 83 ? -3.620 -10.257 -3.041 1.00 93.75 83 ASP A CA 1
ATOM 630 C C . ASP A 1 83 ? -4.795 -10.526 -3.997 1.00 93.75 83 ASP A C 1
ATOM 632 O O . ASP A 1 83 ? -5.239 -11.669 -4.132 1.00 93.75 83 ASP A O 1
ATOM 636 N N . GLN A 1 84 ? -5.283 -9.494 -4.694 1.00 91.12 84 GLN A N 1
ATOM 637 C CA . GLN A 1 84 ? -6.329 -9.638 -5.710 1.00 91.12 84 GLN A CA 1
ATOM 638 C C . GLN A 1 84 ? -5.888 -10.466 -6.912 1.00 91.12 84 GLN A C 1
ATOM 640 O O . GLN A 1 84 ? -6.637 -11.343 -7.346 1.00 91.12 84 GLN A O 1
ATOM 645 N N . ALA A 1 85 ? -4.682 -10.227 -7.430 1.00 89.75 85 ALA A N 1
ATOM 646 C CA . ALA A 1 85 ? -4.120 -11.019 -8.522 1.00 89.75 85 ALA A CA 1
ATOM 647 C C . ALA A 1 85 ? -3.991 -12.506 -8.141 1.00 89.75 85 ALA A C 1
ATOM 649 O O . ALA A 1 85 ? -4.123 -13.386 -8.989 1.00 89.75 85 ALA A O 1
ATOM 650 N N . GLN A 1 86 ? -3.825 -12.797 -6.848 1.00 90.94 86 GLN A N 1
ATOM 651 C CA . GLN A 1 86 ? -3.802 -14.153 -6.292 1.00 90.94 86 GLN A CA 1
ATOM 652 C C . GLN A 1 86 ? -5.197 -14.719 -5.953 1.00 90.94 86 GLN A C 1
ATOM 654 O O . GLN A 1 86 ? -5.309 -15.815 -5.402 1.00 90.94 86 GLN A O 1
ATOM 659 N N . GLY A 1 87 ? -6.275 -14.004 -6.289 1.00 91.50 87 GLY A N 1
ATOM 660 C CA . GLY A 1 87 ? -7.658 -14.448 -6.103 1.00 91.50 87 GLY A CA 1
ATOM 661 C C . GLY A 1 87 ? -8.268 -14.113 -4.739 1.00 91.50 87 GLY A C 1
ATOM 662 O O . GLY A 1 87 ? -9.366 -14.586 -4.435 1.00 91.50 87 GLY A O 1
ATOM 663 N N . SER A 1 88 ? -7.603 -13.304 -3.911 1.00 92.31 88 SER A N 1
ATOM 664 C CA . SER A 1 88 ? -8.193 -12.805 -2.669 1.00 92.31 88 SER A CA 1
ATOM 665 C C . SER A 1 88 ? -9.100 -11.602 -2.925 1.00 92.31 88 SER A C 1
ATOM 667 O O . SER A 1 88 ? -8.796 -10.712 -3.710 1.00 92.31 88 SER A O 1
ATOM 669 N N . THR A 1 89 ? -10.214 -11.519 -2.202 1.00 89.38 89 THR A N 1
ATOM 670 C CA . THR A 1 89 ? -11.109 -10.350 -2.241 1.00 89.38 89 THR A CA 1
ATOM 671 C C . THR A 1 89 ? -10.848 -9.364 -1.102 1.00 89.38 89 THR A C 1
ATOM 673 O O . THR A 1 89 ? -11.565 -8.373 -0.975 1.00 89.38 89 THR A O 1
ATOM 676 N N . ARG A 1 90 ? -9.887 -9.665 -0.219 1.00 91.94 90 ARG A N 1
ATOM 677 C CA . ARG A 1 90 ? -9.558 -8.860 0.963 1.00 91.94 90 ARG A CA 1
ATOM 678 C C . ARG A 1 90 ? -8.109 -9.059 1.394 1.00 91.94 90 ARG A C 1
ATOM 680 O O . ARG A 1 90 ? -7.604 -10.179 1.373 1.00 91.94 90 ARG A O 1
ATOM 687 N N . THR A 1 91 ? -7.494 -8.004 1.901 1.00 93.88 91 THR A N 1
ATOM 688 C CA . THR A 1 91 ? -6.118 -8.022 2.410 1.00 93.88 91 THR A CA 1
ATOM 689 C C . THR A 1 91 ? -6.139 -7.840 3.909 1.00 93.88 91 THR A C 1
ATOM 691 O O . THR A 1 91 ? -6.732 -6.890 4.415 1.00 93.88 91 THR A O 1
ATOM 694 N N . ARG A 1 92 ? -5.509 -8.743 4.660 1.00 93.88 92 ARG A N 1
ATOM 695 C CA . ARG A 1 92 ? -5.390 -8.570 6.112 1.00 93.88 92 ARG A CA 1
ATOM 696 C C . ARG A 1 92 ? -4.267 -7.569 6.388 1.00 93.88 92 ARG A C 1
ATOM 698 O O . ARG A 1 92 ? -3.123 -7.834 6.047 1.00 93.88 92 ARG A O 1
ATOM 705 N N . VAL A 1 93 ? -4.594 -6.432 7.000 1.00 93.88 93 VAL A N 1
ATOM 706 C CA . VAL A 1 93 ? -3.676 -5.280 7.141 1.00 93.88 93 VAL A CA 1
ATOM 707 C C . VAL A 1 93 ? -3.461 -4.820 8.584 1.00 93.88 93 VAL A C 1
ATOM 709 O O . VAL A 1 93 ? -2.553 -4.038 8.846 1.00 93.88 93 VAL A O 1
ATOM 712 N N . LEU A 1 94 ? -4.269 -5.299 9.537 1.00 92.31 94 LEU A N 1
ATOM 713 C CA . LEU A 1 94 ? -4.134 -4.967 10.960 1.00 92.31 94 LEU A CA 1
ATOM 714 C C . LEU A 1 94 ? -3.970 -6.219 11.831 1.00 92.31 94 LEU A C 1
ATOM 716 O O . LEU A 1 94 ? -4.328 -7.335 11.450 1.00 92.31 94 LEU A O 1
ATOM 720 N N . GLY A 1 95 ? -3.446 -6.004 13.039 1.00 93.31 95 GLY A N 1
ATOM 721 C CA . GLY A 1 95 ? -3.133 -7.062 13.997 1.00 93.31 95 GLY A CA 1
ATOM 722 C C . GLY A 1 95 ? -1.856 -7.842 13.646 1.00 93.31 95 GLY A C 1
ATOM 723 O O . GLY A 1 95 ? -1.238 -7.586 12.612 1.00 93.31 95 GLY A O 1
ATOM 724 N N . PRO A 1 96 ? -1.441 -8.799 14.498 1.00 94.94 96 PRO A N 1
ATOM 725 C CA . PRO A 1 96 ? -0.186 -9.535 14.314 1.00 94.94 96 PRO A CA 1
ATOM 726 C C . PRO A 1 96 ? -0.119 -10.300 12.988 1.00 94.94 96 PRO A C 1
ATOM 728 O O . PRO A 1 96 ? 0.908 -10.292 12.320 1.00 94.94 96 PRO A O 1
ATOM 731 N N . GLU A 1 97 ? -1.230 -10.917 12.583 1.00 95.06 97 GLU A N 1
ATOM 732 C CA . GLU A 1 97 ? -1.313 -11.672 11.330 1.00 95.06 97 GLU A CA 1
ATOM 733 C C . GLU A 1 97 ? -1.291 -10.758 10.101 1.00 95.06 97 GLU A C 1
ATOM 735 O O . GLU A 1 97 ? -0.626 -11.080 9.123 1.00 95.06 97 GLU A O 1
ATOM 740 N N . GLY A 1 98 ? -1.981 -9.611 10.149 1.00 94.94 98 GLY A N 1
ATOM 741 C CA . GLY A 1 98 ? -1.937 -8.628 9.064 1.00 94.94 98 GLY A CA 1
ATOM 742 C C . GLY A 1 98 ? -0.546 -8.029 8.901 1.00 94.94 98 GLY A C 1
ATOM 743 O O . GLY A 1 98 ? -0.048 -7.910 7.788 1.00 94.94 98 GLY A O 1
ATOM 744 N N . ARG A 1 99 ? 0.134 -7.741 10.015 1.00 96.00 99 ARG A N 1
ATOM 745 C CA . ARG A 1 99 ? 1.529 -7.302 9.994 1.00 96.00 99 ARG A CA 1
ATOM 746 C C . ARG A 1 99 ? 2.448 -8.355 9.374 1.00 96.00 9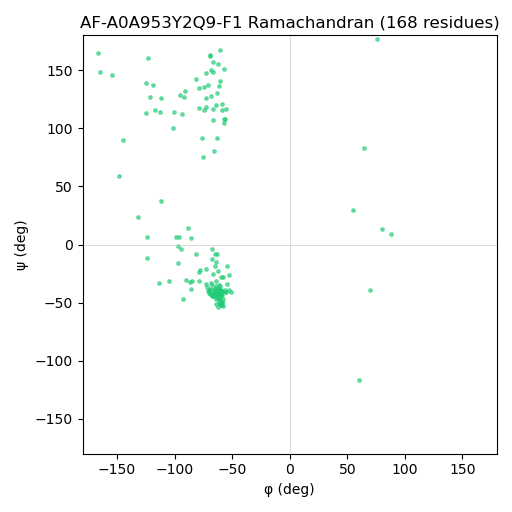9 ARG A C 1
ATOM 748 O O . ARG A 1 99 ? 3.220 -8.009 8.492 1.00 96.00 99 ARG A O 1
ATOM 755 N N . ALA A 1 100 ? 2.353 -9.616 9.797 1.00 96.31 100 ALA A N 1
ATOM 756 C CA . ALA A 1 100 ? 3.177 -10.690 9.240 1.00 96.31 100 ALA A CA 1
ATOM 757 C C . ALA A 1 100 ? 2.941 -10.881 7.730 1.00 96.31 100 ALA A C 1
ATOM 759 O O . ALA A 1 100 ? 3.897 -11.063 6.981 1.00 96.31 100 ALA A O 1
ATOM 760 N N . HIS A 1 101 ? 1.683 -10.779 7.282 1.00 96.19 101 HIS A N 1
ATOM 761 C CA . HIS A 1 101 ? 1.326 -10.802 5.859 1.00 96.19 101 HIS A CA 1
ATOM 762 C C . HIS A 1 101 ? 1.984 -9.653 5.088 1.00 96.19 101 HIS A C 1
ATOM 764 O O . HIS A 1 101 ? 2.674 -9.888 4.098 1.00 96.19 101 HIS A O 1
ATOM 770 N N . LEU A 1 102 ? 1.839 -8.418 5.580 1.00 96.38 102 LEU A N 1
ATOM 771 C CA . LEU A 1 102 ? 2.471 -7.242 4.979 1.00 96.38 102 LEU A CA 1
ATOM 772 C C . LEU A 1 102 ? 3.994 -7.399 4.909 1.00 96.38 102 LEU A C 1
ATOM 774 O O . LEU A 1 102 ? 4.578 -7.152 3.862 1.00 96.38 102 LEU A O 1
ATOM 778 N N . GLU A 1 103 ? 4.639 -7.839 5.990 1.00 95.81 103 GLU A N 1
ATOM 779 C CA . GLU A 1 103 ? 6.089 -8.061 6.029 1.00 95.81 103 GLU A CA 1
ATOM 780 C C . GLU A 1 103 ? 6.543 -9.085 4.986 1.00 95.81 103 GLU A C 1
ATOM 782 O O . GLU A 1 103 ? 7.533 -8.849 4.294 1.00 95.81 103 GLU A O 1
ATOM 787 N N . GLN A 1 104 ? 5.807 -10.190 4.837 1.00 95.00 104 GLN A N 1
ATOM 788 C CA . GLN A 1 104 ? 6.114 -11.220 3.850 1.00 95.00 104 GLN A CA 1
ATOM 789 C C . GLN A 1 104 ? 6.035 -10.664 2.423 1.00 95.00 104 GLN A C 1
ATOM 791 O O . GLN A 1 104 ? 7.010 -10.757 1.681 1.00 95.00 104 GLN A O 1
ATOM 796 N N . VAL A 1 105 ? 4.910 -10.046 2.049 1.00 94.81 105 VAL A N 1
ATOM 797 C CA . VAL A 1 105 ? 4.724 -9.524 0.685 1.00 94.81 105 VAL A CA 1
ATOM 798 C C . VAL A 1 105 ? 5.706 -8.381 0.400 1.00 94.81 105 VAL A C 1
ATOM 800 O O . VAL A 1 105 ? 6.304 -8.322 -0.673 1.00 94.81 105 VAL A O 1
ATOM 803 N N . LEU A 1 106 ? 5.944 -7.489 1.366 1.00 94.88 106 LEU A N 1
ATOM 804 C CA . LEU A 1 106 ? 6.879 -6.372 1.202 1.00 94.88 106 LEU A CA 1
ATOM 805 C C . LEU A 1 106 ? 8.336 -6.826 1.115 1.00 94.88 106 LEU A C 1
ATOM 807 O O . LEU A 1 106 ? 9.100 -6.215 0.376 1.00 94.88 106 LEU A O 1
ATOM 811 N N . ALA A 1 107 ? 8.734 -7.901 1.798 1.00 93.62 107 ALA A N 1
ATOM 812 C CA . ALA A 1 107 ? 10.073 -8.471 1.633 1.00 93.62 107 ALA A CA 1
ATOM 813 C C . ALA A 1 107 ? 10.315 -8.981 0.203 1.00 93.62 107 ALA A C 1
ATOM 815 O O . ALA A 1 107 ? 11.457 -9.078 -0.243 1.00 93.62 107 ALA A O 1
ATOM 816 N N . GLU A 1 108 ? 9.246 -9.290 -0.531 1.00 92.25 108 GLU A N 1
ATOM 817 C CA . GLU A 1 108 ? 9.337 -9.679 -1.932 1.00 92.25 108 GLU A CA 1
ATOM 818 C C . GLU A 1 108 ? 9.370 -8.490 -2.896 1.00 92.25 108 GLU A C 1
ATOM 820 O O . GLU A 1 108 ? 10.001 -8.577 -3.950 1.00 92.25 108 GLU A O 1
ATOM 825 N N . LEU A 1 109 ? 8.708 -7.391 -2.530 1.00 89.62 109 LEU A N 1
ATOM 826 C CA . LEU A 1 109 ? 8.560 -6.195 -3.359 1.00 89.62 109 LEU A CA 1
ATOM 827 C C . LEU A 1 109 ? 9.674 -5.162 -3.160 1.00 89.62 109 LEU A C 1
ATOM 829 O O . LEU A 1 109 ? 9.987 -4.407 -4.080 1.00 89.62 109 LEU A O 1
ATOM 833 N N . LEU A 1 110 ? 10.248 -5.080 -1.960 1.00 89.94 110 LEU A N 1
ATOM 834 C CA . LEU A 1 110 ? 11.239 -4.067 -1.621 1.00 89.94 110 LEU A CA 1
ATOM 835 C C . LEU A 1 110 ? 12.659 -4.577 -1.915 1.00 89.94 110 LEU A C 1
ATOM 837 O O . LEU A 1 110 ? 13.024 -5.671 -1.482 1.00 89.94 110 LEU A O 1
ATOM 841 N N . PRO A 1 111 ? 13.504 -3.779 -2.591 1.00 71.81 111 PRO A N 1
ATOM 842 C CA . PRO A 1 111 ? 14.914 -4.098 -2.777 1.00 71.81 111 PRO A CA 1
ATOM 843 C C . PRO A 1 111 ? 15.681 -3.835 -1.468 1.00 71.81 111 PRO A C 1
ATOM 845 O O . PRO A 1 111 ? 16.371 -2.828 -1.333 1.00 71.81 111 PRO A O 1
ATOM 848 N N . GLY A 1 112 ? 15.534 -4.711 -0.473 1.00 67.81 112 GLY A N 1
ATOM 849 C CA . GLY A 1 112 ? 16.160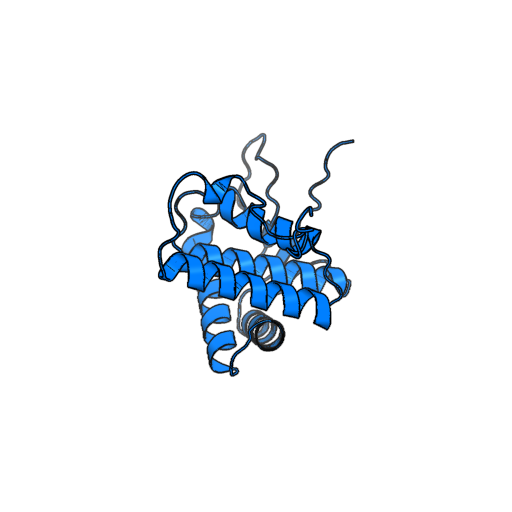 -4.544 0.838 1.00 67.81 112 GLY A CA 1
ATOM 850 C C . GLY A 1 112 ?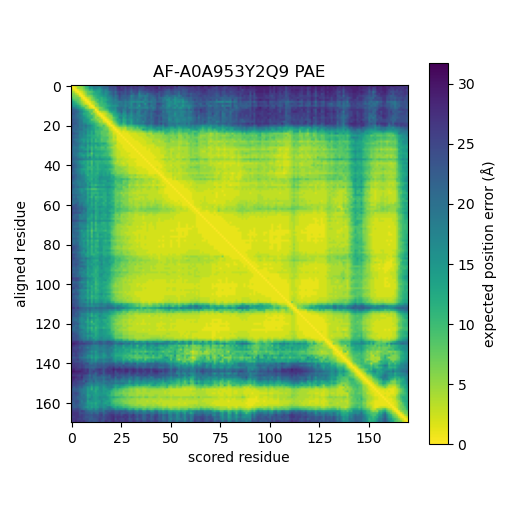 16.120 -5.802 1.703 1.00 67.81 112 GLY A C 1
ATOM 851 O O . GLY A 1 112 ? 15.392 -6.752 1.432 1.00 67.81 112 GLY A O 1
ATOM 852 N N . GLU A 1 113 ? 16.929 -5.813 2.762 1.00 66.62 113 GLU A N 1
ATOM 853 C CA . GLU A 1 113 ? 16.872 -6.847 3.799 1.00 66.62 113 GLU A CA 1
ATOM 854 C C . GLU A 1 113 ? 15.544 -6.757 4.578 1.00 66.62 113 GLU A C 1
ATOM 856 O O . GLU A 1 113 ? 14.928 -5.691 4.658 1.00 66.62 113 GLU A O 1
ATOM 861 N N . GLY A 1 114 ? 15.110 -7.855 5.211 1.00 75.44 114 GLY A N 1
ATOM 862 C CA . GLY A 1 114 ? 13.795 -7.957 5.873 1.00 75.44 114 GLY A CA 1
ATOM 863 C C . GLY A 1 114 ? 13.475 -6.871 6.917 1.00 75.44 114 GLY A C 1
ATOM 864 O O . GLY A 1 114 ? 12.307 -6.628 7.211 1.00 75.44 114 GLY A O 1
ATOM 865 N N . ALA A 1 115 ? 14.481 -6.153 7.431 1.00 84.56 115 ALA A N 1
ATOM 866 C CA . ALA A 1 115 ? 14.287 -5.004 8.315 1.00 84.56 115 ALA A CA 1
ATOM 867 C C . ALA A 1 115 ? 13.503 -3.852 7.656 1.00 84.56 115 ALA A C 1
ATOM 869 O O . ALA A 1 115 ? 12.717 -3.187 8.332 1.00 84.56 115 ALA A O 1
ATOM 870 N N . GLN A 1 116 ? 13.675 -3.626 6.348 1.00 90.06 116 GLN A N 1
ATOM 871 C CA . GLN A 1 116 ? 12.934 -2.582 5.637 1.00 90.06 116 GLN A CA 1
ATOM 872 C C . GLN A 1 116 ? 11.452 -2.950 5.500 1.00 90.06 116 GLN A C 1
ATOM 874 O O . GLN A 1 116 ? 10.591 -2.113 5.757 1.00 90.06 116 GLN A O 1
ATOM 879 N N . ALA A 1 117 ? 11.146 -4.211 5.182 1.00 92.62 117 ALA A N 1
ATOM 880 C CA . ALA A 1 117 ? 9.770 -4.700 5.109 1.00 92.62 117 ALA A CA 1
ATOM 881 C C . ALA A 1 117 ? 9.037 -4.559 6.454 1.00 92.62 117 ALA A C 1
ATOM 883 O O . ALA A 1 117 ? 7.908 -4.072 6.489 1.00 92.62 117 ALA A O 1
ATOM 884 N N . ALA A 1 118 ? 9.705 -4.888 7.566 1.00 93.56 118 ALA A N 1
ATOM 885 C CA . ALA A 1 118 ? 9.166 -4.700 8.915 1.00 93.56 118 ALA A CA 1
ATOM 886 C C . ALA A 1 118 ? 8.873 -3.230 9.253 1.00 93.56 118 ALA A C 1
ATOM 888 O O . ALA A 1 118 ? 7.848 -2.927 9.869 1.00 93.56 118 ALA A O 1
ATOM 889 N N . ALA A 1 119 ? 9.750 -2.308 8.843 1.00 93.94 119 ALA A N 1
ATOM 890 C CA . ALA A 1 119 ? 9.547 -0.877 9.052 1.00 93.94 119 ALA A CA 1
ATOM 891 C C . ALA A 1 119 ? 8.362 -0.336 8.233 1.00 93.94 119 ALA A C 1
ATOM 893 O O . ALA A 1 119 ? 7.530 0.396 8.768 1.00 93.94 119 ALA A O 1
ATOM 894 N N . GLU A 1 120 ? 8.243 -0.728 6.963 1.00 94.50 120 GLU A N 1
ATOM 895 C CA . GLU A 1 120 ? 7.131 -0.297 6.109 1.00 94.50 120 GLU A CA 1
ATOM 896 C C . GLU A 1 120 ? 5.792 -0.918 6.551 1.00 94.50 120 GLU A C 1
ATOM 898 O O . GLU A 1 120 ? 4.781 -0.220 6.599 1.00 94.50 120 GLU A O 1
ATOM 903 N N . ALA A 1 121 ? 5.772 -2.188 6.976 1.00 94.75 121 ALA A N 1
ATOM 904 C CA . ALA A 1 121 ? 4.574 -2.818 7.539 1.00 94.75 121 ALA A CA 1
ATOM 905 C C . ALA A 1 121 ? 4.092 -2.110 8.819 1.00 94.75 121 ALA A C 1
ATOM 907 O O . ALA A 1 121 ? 2.890 -1.910 9.013 1.00 94.75 121 ALA A O 1
ATOM 908 N N . GLN A 1 122 ? 5.023 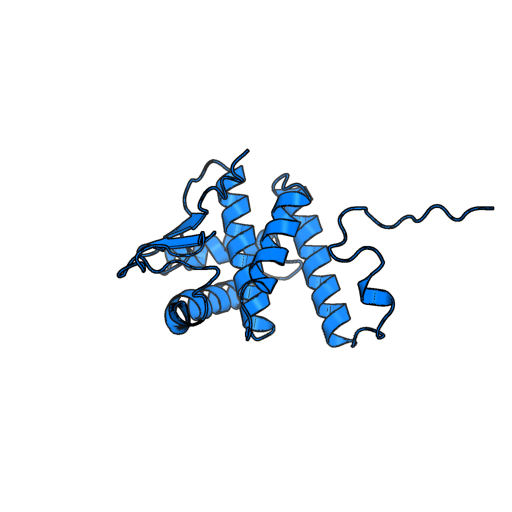-1.681 9.677 1.00 94.81 122 GLN A N 1
ATOM 909 C CA . GLN A 1 122 ? 4.709 -0.865 10.850 1.00 94.81 122 GLN A CA 1
ATOM 910 C C . GLN A 1 122 ? 4.116 0.496 10.445 1.00 94.81 122 GLN A C 1
ATOM 912 O O . GLN A 1 122 ? 3.088 0.888 10.997 1.00 94.81 122 GLN A O 1
ATOM 917 N N . ALA A 1 123 ? 4.705 1.182 9.460 1.00 93.56 123 ALA A N 1
ATOM 918 C CA . ALA A 1 123 ? 4.203 2.466 8.964 1.00 93.56 123 ALA A CA 1
ATOM 919 C C . ALA A 1 123 ? 2.786 2.353 8.368 1.00 93.56 123 ALA A C 1
ATOM 921 O O . ALA A 1 123 ? 1.941 3.217 8.606 1.00 93.56 123 ALA A O 1
ATOM 922 N N . ILE A 1 124 ? 2.490 1.259 7.656 1.00 94.75 124 ILE A N 1
ATOM 923 C CA . ILE A 1 124 ? 1.136 0.941 7.175 1.00 94.75 124 ILE A CA 1
ATOM 924 C C . ILE A 1 124 ? 0.173 0.764 8.353 1.00 94.75 124 ILE A C 1
ATOM 926 O O . ILE A 1 124 ? -0.911 1.346 8.355 1.00 94.75 124 ILE A O 1
ATOM 930 N N . GLY A 1 125 ? 0.567 0.002 9.377 1.00 92.06 125 GLY A N 1
ATOM 931 C CA . GLY A 1 125 ? -0.244 -0.185 10.580 1.00 92.06 125 GLY A CA 1
ATOM 932 C C . GLY A 1 125 ? -0.539 1.129 11.311 1.00 92.06 125 GLY A C 1
ATOM 933 O O . GLY A 1 125 ? -1.664 1.346 11.757 1.00 92.06 125 GLY A O 1
ATOM 934 N N . GLU A 1 126 ? 0.437 2.034 11.397 1.00 91.00 126 GLU A N 1
ATOM 935 C CA . GLU A 1 126 ? 0.268 3.365 11.994 1.00 91.00 126 GLU A CA 1
ATOM 936 C C . GLU A 1 126 ? -0.679 4.249 11.175 1.00 91.00 126 GLU A C 1
ATOM 938 O O . GLU A 1 126 ? -1.581 4.873 11.743 1.00 91.00 126 GLU A O 1
ATOM 943 N N . LEU A 1 127 ? -0.529 4.251 9.847 1.00 90.81 127 LEU A N 1
ATOM 944 C CA . LEU A 1 127 ? -1.419 4.962 8.931 1.00 90.81 127 LEU A CA 1
ATOM 945 C C . LEU A 1 127 ? -2.871 4.468 9.073 1.00 90.81 127 LEU A C 1
ATOM 947 O O . LEU A 1 127 ? -3.791 5.266 9.260 1.00 90.81 127 LEU A O 1
ATOM 951 N N . LEU A 1 128 ? -3.082 3.151 9.040 1.00 88.62 128 LEU A N 1
ATOM 952 C CA . LEU A 1 128 ? -4.414 2.542 9.090 1.00 88.62 128 LEU A CA 1
ATOM 953 C C . LEU A 1 128 ? -5.026 2.486 10.495 1.00 88.62 128 LEU A C 1
ATOM 955 O O . LEU A 1 128 ? -6.244 2.374 10.618 1.00 88.62 128 LEU A O 1
ATOM 959 N N . GLY A 1 129 ? -4.216 2.517 11.552 1.00 79.31 129 GLY A N 1
ATOM 960 C CA . GLY A 1 129 ? -4.674 2.424 12.939 1.00 79.31 129 GLY A CA 1
ATOM 961 C C . GLY A 1 129 ? -4.929 3.782 13.588 1.00 79.31 129 GLY A C 1
ATOM 962 O O . GLY A 1 129 ? -5.966 3.983 14.214 1.00 79.31 129 GLY A O 1
ATOM 963 N N . ALA A 1 130 ? -3.999 4.729 13.438 1.00 69.06 130 ALA A N 1
ATOM 964 C CA . ALA A 1 130 ? -4.071 6.031 14.105 1.00 69.06 130 ALA A CA 1
ATOM 965 C C . ALA A 1 130 ? -4.659 7.137 13.216 1.00 69.06 130 ALA A C 1
ATOM 967 O O . ALA A 1 130 ? -5.036 8.193 13.725 1.00 69.06 130 ALA A O 1
ATOM 968 N N . GLN A 1 131 ? -4.729 6.921 11.896 1.00 66.75 131 GLN A N 1
ATOM 969 C CA . GLN A 1 131 ? -4.976 7.996 10.936 1.00 66.75 131 GLN A CA 1
ATOM 970 C C . GLN A 1 131 ? -6.069 7.700 9.897 1.00 66.75 131 GLN A C 1
ATOM 972 O O . GLN A 1 131 ? -6.107 8.366 8.866 1.00 66.75 131 GLN A O 1
ATOM 977 N N . GLN A 1 132 ? -7.018 6.793 10.168 1.00 67.25 132 GLN A N 1
ATOM 978 C CA . GLN A 1 132 ? -8.151 6.549 9.248 1.00 67.25 132 GLN A CA 1
ATOM 979 C C . GLN A 1 132 ? -8.899 7.840 8.890 1.00 67.25 132 GLN A C 1
ATOM 981 O O . GLN A 1 132 ? -9.227 8.072 7.731 1.00 67.25 132 GLN A O 1
ATOM 986 N N . ALA A 1 133 ? -9.083 8.735 9.866 1.00 65.81 133 ALA A N 1
ATOM 987 C CA . ALA A 1 133 ? -9.725 10.033 9.660 1.00 65.81 133 ALA A CA 1
ATOM 988 C C . ALA A 1 133 ? -8.946 10.979 8.720 1.00 65.81 133 ALA A C 1
ATOM 990 O O . ALA A 1 133 ? -9.505 11.971 8.259 1.00 65.81 133 ALA A O 1
ATOM 991 N N . ARG A 1 134 ? -7.665 10.696 8.436 1.00 72.62 134 ARG A N 1
ATOM 992 C CA . ARG A 1 134 ? -6.811 11.468 7.518 1.00 72.62 134 ARG A CA 1
ATOM 993 C C . ARG A 1 134 ? -6.798 10.917 6.092 1.00 72.62 134 ARG A C 1
ATOM 995 O O . ARG A 1 134 ? -6.221 11.565 5.225 1.00 72.62 134 ARG A O 1
ATOM 1002 N N . LEU A 1 135 ? -7.461 9.785 5.837 1.00 76.25 135 LEU A N 1
ATOM 1003 C CA . LEU A 1 135 ? -7.612 9.191 4.506 1.00 76.25 135 LEU A CA 1
ATOM 1004 C C . LEU A 1 135 ? -9.059 9.223 3.964 1.00 76.25 135 LEU A C 1
ATOM 1006 O O . LEU A 1 135 ? -9.460 8.267 3.307 1.00 76.25 135 LEU A O 1
ATOM 1010 N N . PRO A 1 136 ? -9.880 10.268 4.194 1.00 69.12 136 PRO A N 1
ATOM 1011 C CA . PRO A 1 136 ? -11.317 10.205 3.911 1.00 69.12 136 PRO A CA 1
ATOM 1012 C C . PRO A 1 136 ? -11.662 10.052 2.422 1.00 69.12 136 PRO A C 1
ATOM 1014 O O . PRO A 1 136 ? -12.784 9.669 2.096 1.00 69.12 136 PRO A O 1
ATOM 1017 N N . VAL A 1 137 ? -10.732 10.365 1.514 1.00 65.62 137 VAL A N 1
ATOM 1018 C CA . VAL A 1 137 ? -10.956 10.272 0.062 1.00 65.62 137 VAL A CA 1
ATOM 1019 C C . VAL A 1 137 ? -10.648 8.871 -0.465 1.00 65.62 137 VAL A C 1
ATOM 1021 O O . VAL A 1 137 ? -11.278 8.408 -1.409 1.00 65.62 137 VAL A O 1
ATOM 1024 N N . VAL A 1 138 ? -9.681 8.189 0.149 1.00 67.19 138 VAL A N 1
ATOM 1025 C CA . VAL A 1 138 ? -9.150 6.912 -0.349 1.00 67.19 138 VAL A CA 1
ATOM 1026 C C . VAL A 1 138 ? -9.662 5.733 0.476 1.00 67.19 138 VAL A C 1
ATOM 1028 O O . VAL A 1 138 ? -9.852 4.646 -0.061 1.00 67.19 138 VAL A O 1
ATOM 1031 N N . LEU A 1 139 ? -9.915 5.960 1.766 1.00 70.06 139 LEU A N 1
ATOM 1032 C CA . LEU A 1 139 ? -10.308 4.953 2.735 1.00 70.06 139 LEU A CA 1
ATOM 1033 C C . LEU A 1 139 ? -11.704 5.252 3.289 1.00 70.06 139 LEU A C 1
ATOM 1035 O O . LEU A 1 139 ? -11.917 6.228 4.010 1.00 70.06 139 LEU A O 1
ATOM 1039 N N . ALA A 1 140 ? -12.647 4.361 3.009 1.00 63.97 140 ALA A N 1
ATOM 1040 C CA . ALA A 1 140 ? -13.906 4.313 3.727 1.00 63.97 140 ALA A CA 1
ATOM 1041 C C . ALA A 1 140 ? -13.694 3.757 5.134 1.00 63.97 140 ALA A C 1
ATOM 1043 O O . ALA A 1 140 ? -13.208 2.634 5.296 1.00 63.97 140 ALA A O 1
ATOM 1044 N N . ALA A 1 141 ? -14.146 4.499 6.143 1.00 59.53 141 ALA A N 1
ATOM 1045 C CA . ALA A 1 141 ? -14.531 3.902 7.412 1.00 59.53 141 ALA A CA 1
ATOM 1046 C C . ALA A 1 141 ? -16.034 3.598 7.341 1.00 59.53 141 ALA A C 1
ATOM 1048 O O . ALA A 1 141 ? -16.832 4.482 7.044 1.00 59.53 141 ALA A O 1
ATOM 1049 N N . VAL A 1 142 ? -16.438 2.358 7.631 1.00 54.41 142 VAL A N 1
ATOM 1050 C CA . VAL A 1 142 ? -17.845 1.898 7.544 1.00 54.41 142 VAL A CA 1
ATOM 1051 C C . VAL A 1 142 ? -18.785 2.649 8.519 1.00 54.41 142 VAL A C 1
ATOM 1053 O O . VAL A 1 142 ? -20.008 2.533 8.449 1.00 54.41 142 VAL A O 1
ATOM 1056 N N . ALA A 1 143 ? -18.244 3.467 9.425 1.00 51.88 143 ALA A N 1
ATOM 1057 C CA . ALA A 1 143 ? -19.014 4.244 10.387 1.00 51.88 143 ALA A CA 1
ATOM 1058 C C . ALA A 1 143 ? -19.679 5.476 9.734 1.00 51.88 143 ALA A C 1
ATOM 1060 O O . ALA A 1 143 ? -19.110 6.562 9.712 1.00 51.88 143 ALA A O 1
ATOM 1061 N N . ALA A 1 144 ? -20.918 5.284 9.267 1.00 46.31 144 ALA A N 1
ATOM 1062 C CA . ALA A 1 144 ? -21.873 6.303 8.806 1.00 46.31 144 ALA A CA 1
ATOM 1063 C C . ALA A 1 144 ? -21.443 7.103 7.552 1.00 46.31 144 ALA A C 1
ATOM 1065 O O . ALA A 1 144 ? -20.953 8.228 7.669 1.00 46.31 144 ALA A O 1
ATOM 1066 N N . PRO A 1 145 ? -21.670 6.566 6.337 1.00 49.84 145 PRO A N 1
ATOM 1067 C CA . PRO A 1 145 ? -21.420 7.316 5.112 1.00 49.84 145 PRO A CA 1
ATOM 1068 C C . PRO A 1 145 ? -22.384 8.517 4.979 1.00 49.84 145 PRO A C 1
ATOM 1070 O O . PRO A 1 145 ? -23.532 8.442 5.431 1.00 49.84 145 PRO A O 1
ATOM 1073 N N . PRO A 1 146 ? -21.957 9.631 4.353 1.00 53.50 146 PRO A N 1
ATOM 1074 C CA . PRO A 1 146 ? -22.864 10.693 3.910 1.00 53.50 146 PRO A CA 1
ATOM 1075 C C . PRO A 1 146 ? -23.886 10.157 2.889 1.00 53.50 146 PRO A C 1
ATOM 1077 O O . PRO A 1 146 ?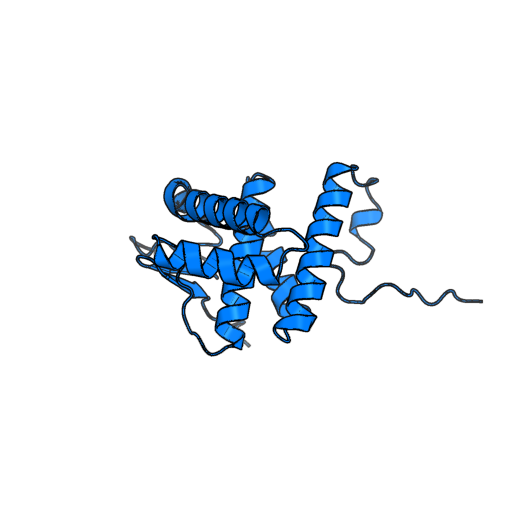 -23.734 9.054 2.376 1.00 53.50 146 PRO A O 1
ATOM 1080 N N . ALA A 1 147 ? -24.933 10.931 2.577 1.00 57.12 147 ALA A N 1
ATOM 1081 C CA . ALA A 1 147 ? -26.003 10.500 1.663 1.00 57.12 147 ALA A CA 1
ATOM 1082 C C . ALA A 1 147 ? -25.498 10.116 0.253 1.00 57.12 147 ALA A C 1
ATOM 1084 O O . ALA A 1 147 ? -26.095 9.254 -0.383 1.00 57.12 147 ALA A O 1
ATOM 1085 N N . GLU A 1 148 ? -24.381 10.708 -0.189 1.00 59.75 148 GLU A N 1
ATOM 1086 C CA . GLU A 1 148 ? -23.635 10.352 -1.405 1.00 59.75 148 GLU A CA 1
ATOM 1087 C C . GLU A 1 148 ? -22.123 10.543 -1.147 1.00 59.75 148 GLU A C 1
ATOM 1089 O O . GLU A 1 148 ? -21.603 11.650 -1.316 1.00 59.75 148 GLU A O 1
ATOM 1094 N N . PRO A 1 149 ? -21.388 9.526 -0.661 1.00 58.25 149 PRO A N 1
ATOM 1095 C CA . PRO A 1 149 ? -19.937 9.617 -0.559 1.00 58.25 149 PRO A CA 1
ATOM 1096 C C . PRO A 1 149 ? -19.303 9.536 -1.957 1.00 58.25 149 PRO A C 1
ATOM 1098 O O . PRO A 1 149 ? -19.825 8.826 -2.821 1.00 58.25 149 PRO A O 1
ATOM 1101 N N . PRO A 1 150 ? -18.160 10.208 -2.197 1.00 61.06 150 PRO A N 1
ATOM 1102 C CA . PRO A 1 150 ? -17.357 9.910 -3.379 1.00 61.06 150 PRO A CA 1
ATOM 1103 C C . PRO A 1 150 ? -16.965 8.419 -3.366 1.00 61.06 150 PRO A C 1
ATOM 1105 O O . PRO A 1 150 ? -16.845 7.848 -2.281 1.00 61.06 150 PRO A O 1
ATOM 1108 N N . PRO A 1 151 ? -16.766 7.767 -4.526 1.00 64.25 151 PRO A N 1
ATOM 1109 C CA . PRO A 1 151 ? -16.347 6.368 -4.563 1.00 64.25 151 PRO A CA 1
ATOM 1110 C C . PRO A 1 151 ? -15.017 6.214 -3.819 1.00 64.25 151 PRO A C 1
ATOM 1112 O O . PRO A 1 151 ? -14.007 6.796 -4.214 1.00 64.25 151 PRO A O 1
ATOM 1115 N N . GLN A 1 152 ? -15.031 5.456 -2.721 1.00 74.69 152 GLN A N 1
ATOM 1116 C CA . GLN A 1 152 ? -13.847 5.216 -1.900 1.00 74.69 152 GLN A CA 1
ATOM 1117 C C . GLN A 1 152 ? -13.199 3.912 -2.389 1.00 74.69 152 GLN A C 1
ATOM 1119 O O . GLN A 1 152 ? -13.794 2.845 -2.241 1.00 74.69 152 GLN A O 1
ATOM 1124 N N . PRO A 1 153 ? -12.006 3.977 -3.000 1.00 81.69 153 PRO A N 1
ATOM 1125 C CA . PRO A 1 153 ? -11.379 2.831 -3.657 1.00 81.69 153 PRO A CA 1
ATOM 1126 C C . PRO A 1 153 ? -10.983 1.726 -2.675 1.00 81.69 153 PRO A C 1
ATOM 1128 O O . PRO A 1 153 ? -10.899 0.565 -3.068 1.00 81.69 153 PRO A O 1
ATOM 1131 N N . LEU A 1 154 ? -10.751 2.064 -1.405 1.00 86.12 154 LEU A N 1
ATOM 1132 C CA . LEU A 1 154 ? -10.405 1.117 -0.354 1.00 86.12 154 LEU A CA 1
ATOM 1133 C C . LEU A 1 154 ? -11.387 1.249 0.814 1.00 86.12 154 LEU A C 1
ATOM 1135 O O . LEU A 1 154 ? -11.732 2.351 1.236 1.00 86.12 154 LEU A O 1
ATOM 1139 N N . VAL A 1 155 ? -11.806 0.122 1.382 1.00 86.00 155 VAL A N 1
ATOM 1140 C CA . VAL A 1 155 ? -12.647 0.064 2.586 1.00 86.00 155 VAL A CA 1
ATOM 1141 C C . VAL A 1 155 ? -11.909 -0.716 3.655 1.00 86.00 155 VAL A C 1
ATOM 1143 O O . VAL A 1 155 ? -11.495 -1.847 3.416 1.00 86.00 155 VAL A O 1
ATOM 1146 N N . LEU A 1 156 ? -11.764 -0.142 4.845 1.00 87.12 156 LEU A N 1
ATOM 1147 C CA . LEU A 1 156 ? -11.194 -0.849 5.987 1.00 87.12 156 LEU A CA 1
ATOM 1148 C C . LEU A 1 156 ? -12.318 -1.322 6.911 1.00 87.12 156 LEU A C 1
ATOM 1150 O O . LEU A 1 156 ? -13.017 -0.514 7.523 1.00 87.12 156 LEU A O 1
ATOM 1154 N N . GLU A 1 157 ? -12.486 -2.638 7.021 1.00 85.50 157 GLU A N 1
ATOM 1155 C CA . GLU A 1 157 ? -13.472 -3.273 7.898 1.00 85.50 157 GLU A CA 1
ATOM 1156 C C . GLU A 1 157 ? -12.776 -4.272 8.831 1.00 85.50 157 GLU A C 1
ATOM 1158 O O . GLU A 1 157 ? -12.229 -5.304 8.422 1.00 85.50 157 GLU A O 1
ATOM 1163 N N . GLY A 1 158 ? -12.777 -3.950 10.127 1.00 87.56 158 GLY A N 1
ATOM 1164 C CA . GLY A 1 158 ? -12.047 -4.718 11.130 1.00 87.56 158 GLY A CA 1
ATOM 1165 C C . GLY A 1 158 ? -10.550 -4.733 10.823 1.00 87.56 158 GLY A C 1
ATOM 1166 O O . GLY A 1 158 ? -9.905 -3.690 10.835 1.00 87.56 158 GLY A O 1
ATOM 1167 N N . ALA A 1 159 ? -9.999 -5.920 10.557 1.00 90.81 159 ALA A N 1
ATOM 1168 C CA . ALA A 1 159 ? -8.585 -6.104 10.227 1.00 90.81 159 ALA A CA 1
ATOM 1169 C C . ALA A 1 159 ? -8.295 -6.223 8.720 1.00 90.81 159 ALA A C 1
ATOM 1171 O O . ALA A 1 159 ? -7.161 -6.536 8.344 1.00 90.81 159 ALA A O 1
ATOM 1172 N N . TYR A 1 160 ? -9.305 -6.024 7.870 1.00 90.50 160 TYR A N 1
ATOM 1173 C CA . TYR A 1 160 ? -9.219 -6.283 6.437 1.00 90.50 160 TYR A CA 1
ATOM 1174 C C . TYR A 1 160 ? -9.450 -5.027 5.607 1.00 90.50 160 TYR A C 1
ATOM 1176 O O . TYR A 1 160 ? -10.376 -4.261 5.864 1.00 90.50 160 TYR A O 1
ATOM 1184 N N . LEU A 1 161 ? -8.627 -4.873 4.578 1.00 90.69 161 LEU A N 1
ATOM 1185 C CA . LEU A 1 161 ? -8.775 -3.897 3.518 1.00 90.69 161 LEU A CA 1
ATOM 1186 C C . LEU A 1 161 ? -9.481 -4.554 2.330 1.00 90.69 161 LEU A C 1
ATOM 1188 O O . LEU A 1 161 ? -9.074 -5.625 1.874 1.00 90.69 161 LEU A O 1
ATOM 1192 N N . TYR A 1 162 ? -10.530 -3.912 1.840 1.00 88.25 162 TYR A N 1
ATOM 1193 C CA . TYR A 1 162 ? -11.292 -4.332 0.677 1.00 88.25 162 TYR A CA 1
ATOM 1194 C C . TYR A 1 162 ? -11.080 -3.310 -0.438 1.00 88.25 162 TYR A C 1
ATOM 1196 O O . TYR A 1 162 ? -11.514 -2.164 -0.295 1.00 88.25 162 TYR A O 1
ATOM 1204 N N . PRO A 1 163 ? -10.435 -3.692 -1.542 1.00 83.94 163 PRO A N 1
ATOM 1205 C CA . PRO A 1 163 ? -10.464 -2.904 -2.763 1.00 83.94 163 PRO A CA 1
ATOM 1206 C C . PRO A 1 163 ? -11.889 -2.919 -3.325 1.00 83.94 163 PRO A C 1
ATOM 1208 O O . PRO A 1 163 ? -12.423 -3.975 -3.673 1.00 83.94 163 PRO A O 1
ATOM 1211 N N . GLN A 1 164 ? -12.534 -1.757 -3.392 1.00 77.31 164 GLN A N 1
ATOM 1212 C CA . GLN A 1 164 ? -13.785 -1.640 -4.129 1.00 77.31 164 GLN A CA 1
ATOM 1213 C C . GLN A 1 164 ? -13.475 -1.642 -5.619 1.00 77.31 164 GLN A C 1
ATOM 1215 O O . GLN A 1 164 ? -12.561 -0.957 -6.078 1.00 77.31 164 GLN A O 1
ATOM 1220 N N . ALA A 1 165 ? -14.263 -2.399 -6.384 1.00 59.59 165 ALA A N 1
ATOM 1221 C CA . ALA A 1 165 ? -14.273 -2.247 -7.825 1.00 59.59 165 ALA A CA 1
ATOM 1222 C C . ALA A 1 165 ? -14.624 -0.786 -8.124 1.00 59.59 165 ALA A C 1
ATOM 1224 O O . ALA A 1 165 ? -15.763 -0.362 -7.922 1.00 59.59 165 ALA A O 1
ATOM 1225 N N . LEU A 1 166 ? -13.638 -0.015 -8.586 1.00 51.56 166 LEU A N 1
ATOM 1226 C CA . LEU A 1 166 ? -13.874 1.250 -9.262 1.00 51.56 166 LEU A CA 1
ATOM 1227 C C . LEU A 1 166 ? -14.585 0.891 -10.567 1.00 51.56 166 LEU A C 1
ATOM 1229 O O . LEU A 1 166 ? -13.959 0.739 -11.612 1.00 51.56 166 LEU A O 1
ATOM 1233 N N . LEU A 1 167 ? -15.893 0.653 -10.481 1.00 37.75 167 LEU A N 1
ATOM 1234 C CA . LEU A 1 167 ? -16.766 0.566 -11.636 1.00 37.75 167 LEU A CA 1
ATOM 1235 C C . LEU A 1 167 ? -16.715 1.946 -12.286 1.00 37.75 167 LEU A C 1
ATOM 1237 O O . LEU A 1 167 ? -17.446 2.859 -11.904 1.00 37.75 167 LEU A O 1
ATOM 1241 N N . LEU A 1 168 ? -15.796 2.114 -13.236 1.00 38.34 168 LEU A N 1
ATOM 1242 C CA . LEU A 1 168 ? -15.951 3.115 -14.273 1.00 38.34 168 LEU A CA 1
ATOM 1243 C C . LEU A 1 168 ? -17.276 2.759 -14.944 1.00 38.34 168 LEU A C 1
ATOM 1245 O O . LEU A 1 168 ? -17.374 1.730 -15.606 1.00 38.34 168 LEU A O 1
ATOM 1249 N N . ALA A 1 169 ? -18.316 3.536 -14.649 1.00 33.47 169 ALA A N 1
ATOM 1250 C CA . ALA A 1 169 ? -19.571 3.438 -15.368 1.00 33.47 169 ALA A CA 1
ATOM 1251 C C . ALA A 1 169 ? -19.251 3.623 -16.858 1.00 33.47 169 ALA A C 1
ATOM 1253 O O . ALA A 1 169 ? -18.695 4.657 -17.235 1.00 33.47 169 ALA A O 1
ATOM 1254 N N . GLU A 1 170 ? -19.513 2.582 -17.651 1.00 34.16 170 GLU A N 1
ATOM 1255 C CA . GLU A 1 170 ? -19.465 2.630 -19.116 1.00 34.16 170 GLU A CA 1
ATOM 1256 C C . GLU A 1 170 ? -20.504 3.610 -19.677 1.00 34.16 170 GLU A C 1
ATOM 1258 O O . GLU A 1 170 ? -21.620 3.697 -19.107 1.00 34.16 170 GLU A O 1
#

Secondary structure (DSSP, 8-state):
--------TT-TTSSSGGGT-PPPHHHHHHHHHHHHHHHHHHHHH---HHHHHHHHHHHHHSTT--HHHHHHHHHHHHHHHHHHHTT-S-EE-SHHHHHHHHHHHHHHHSSS-HHHHHHHHHHHHHHHHH-GGG-TTTEEESS---SSPPP-SEEEETTEEEE-------

Sequence (170 aa):
MSRRSTEPAWRPWGAARRAVEAPSPAQAAEEAFFEAVLAAAGERYDLGPEHVALAWTLTTWQPGLTAAEARALFLVTLVSLVDQAQGSTRTRVLGPEGRAHLEQVLAELLPGEGAQAAAEAQAIGELLGAQQARLPVVLAAVAAPPAEPPPQPLVLEGAYLYPQALLLAE

Foldseek 3Di:
DDDDDPDDPLQLDPPDPVVPDDDDPVVVVLSVQLVQLVVLLCVPQVDDSVLSNVLLVLLVQQPPDDSLLSLLSSLVSSLCVSCVSVVDQKQQQDDPVSLVSQLVVVCSRGPDDSVVSNVSSVSNHCCVPVPLVSSQQAEDEPPDDDPDRDDHQWYDDDRIIGGDPPPPPD

Mean predicted aligned error: 9.58 Å

Nearest PDB structures (foldseek):
  1xap-assembly1_A  TM=2.589E-01  e=8.410E+00  Homo sapiens

Radius of gyration: 16.68 Å; Cα contacts (8 Å, |Δi|>4): 186; chains: 1; bounding box: 45×38×51 Å

pLDDT: mean 77.04, std 17.2, range [33.47, 96.38]